Protein AF-A0A3S0XE64-F1 (afdb_monomer)

Foldseek 3Di:
DDPPPDQPDLLSVLVVQVVCVVVVHWDADPVDRLCGPVDPNSVVVSVVSNVVRVVVVVVVVVVVVVVVVVCVVVVNDDDDDQLDDPVLLVVLVVCVVVVHDLVVSCVVSVHDSVSSVVSVVVVPDDDD

Nearest PDB structures (foldseek):
  2r0q-assembly1_E  TM=3.810E-01  e=1.256E-04  Staphylococcus aureus
  2r0q-assembly1_F  TM=3.444E-01  e=4.991E-04  Staphylococcus aureus
  1trr-assembly1_A  TM=3.795E-01  e=1.962E+00  Escherichia coli
  2oz9-assembly1_R  TM=4.155E-01  e=4.279E+00  Escherichia coli

Mean predicted aligned error: 9.33 Å

Secondary structure (DSSP, 8-state):
-------SSHHHHHHHHHHHHHTT---B-SS-TTSBSSSHHHHHHHHHHHHHHHHHHHHHHHHHHHHHHHHHHTTPPPSSPPSS-HHHHHHHHHHHHTT--HHHHHHHTT--HHHHHHHHHGGGS---

Radius of gyration: 26.69 Å; Cα contacts (8 Å, |Δi|>4): 72; chains: 1; bounding box: 55×28×64 Å

pLDDT: mean 86.63, std 15.39, range [31.52, 97.38]

Solvent-accessible surface area (backbone atoms only — not comparable to full-atom values): 7725 Å² total; per-residue (Å²): 134,83,80,81,75,71,66,90,40,72,54,50,42,51,54,50,48,50,52,38,47,74,68,77,44,78,51,68,42,92,88,42,74,62,51,19,57,84,43,75,67,16,40,52,51,50,52,52,51,48,55,49,40,52,50,54,52,50,53,52,51,50,54,52,48,54,53,48,52,55,37,48,76,72,65,55,81,79,77,81,80,76,90,60,58,73,69,58,48,54,52,52,49,52,43,48,76,70,69,49,55,61,69,56,56,17,57,77,67,74,46,58,51,69,63,57,52,53,62,61,65,61,73,79,73,81,83,132

Structure (mmCIF, N/CA/C/O backbone):
data_AF-A0A3S0XE64-F1
#
_entry.id   AF-A0A3S0XE64-F1
#
loop_
_atom_site.group_PDB
_atom_site.id
_atom_site.type_symbol
_atom_site.label_atom_id
_atom_site.label_alt_id
_atom_site.label_comp_id
_atom_site.label_asym_id
_atom_site.label_entity_id
_atom_site.label_seq_id
_atom_site.pdbx_PDB_ins_code
_atom_site.Cartn_x
_atom_site.Cartn_y
_atom_site.Cartn_z
_atom_site.occupancy
_atom_site.B_iso_or_equiv
_atom_site.auth_seq_id
_atom_site.auth_comp_id
_atom_site.auth_asym_id
_atom_site.auth_atom_id
_atom_site.pdbx_PDB_model_num
ATOM 1 N N . MET A 1 1 ? 26.985 3.571 3.842 1.00 33.31 1 MET A N 1
ATOM 2 C CA . MET A 1 1 ? 26.334 2.259 3.632 1.00 33.31 1 MET A CA 1
ATOM 3 C C . MET A 1 1 ? 25.057 2.526 2.859 1.00 33.31 1 MET A C 1
ATOM 5 O O . MET A 1 1 ? 24.120 3.051 3.440 1.00 33.31 1 MET A O 1
ATOM 9 N N . SER A 1 2 ? 25.080 2.32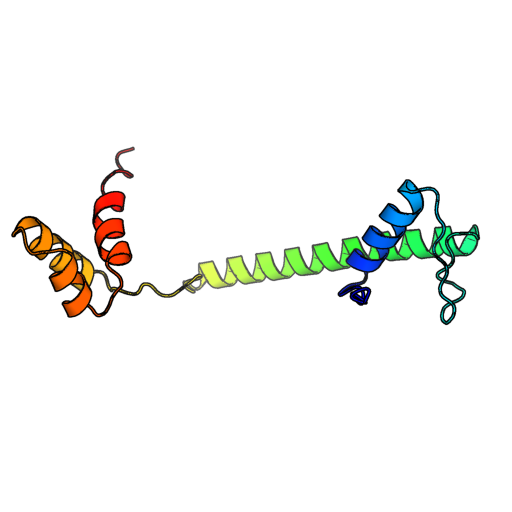5 1.539 1.00 35.34 2 SER A N 1
ATOM 10 C CA . SER A 1 2 ? 23.913 2.572 0.686 1.00 35.34 2 SER A CA 1
ATOM 11 C C . SER A 1 2 ? 22.935 1.416 0.866 1.00 35.34 2 SER A C 1
ATOM 13 O O . SER A 1 2 ? 23.298 0.266 0.616 1.00 35.34 2 SER A O 1
ATOM 15 N N . SER A 1 3 ? 21.740 1.713 1.370 1.00 40.69 3 SER A N 1
ATOM 16 C CA . SER A 1 3 ? 20.642 0.759 1.492 1.00 40.69 3 SER A CA 1
ATOM 17 C C . SER A 1 3 ? 20.325 0.201 0.107 1.00 40.69 3 SER A C 1
ATOM 19 O O . SER A 1 3 ? 19.807 0.906 -0.753 1.00 40.69 3 SER A O 1
ATOM 21 N N . HIS A 1 4 ? 20.685 -1.059 -0.127 1.00 50.56 4 HIS A N 1
ATOM 22 C CA . HIS A 1 4 ? 20.352 -1.774 -1.352 1.00 50.56 4 HIS A CA 1
ATOM 23 C C . HIS A 1 4 ? 18.857 -2.129 -1.294 1.00 50.56 4 HIS A C 1
ATOM 25 O O . HIS A 1 4 ? 18.474 -3.212 -0.852 1.00 50.56 4 HIS A O 1
ATOM 31 N N . GLU A 1 5 ? 17.990 -1.183 -1.656 1.00 54.00 5 GLU A N 1
ATOM 32 C CA . GLU A 1 5 ? 16.574 -1.468 -1.877 1.00 54.00 5 GLU A CA 1
ATOM 33 C C . GLU A 1 5 ? 16.453 -2.312 -3.143 1.00 54.00 5 GLU A C 1
ATOM 35 O O . GLU A 1 5 ? 16.524 -1.826 -4.270 1.00 54.00 5 GLU A O 1
ATOM 40 N N . LYS A 1 6 ? 16.297 -3.621 -2.950 1.00 54.28 6 LYS A N 1
ATOM 41 C CA . LYS A 1 6 ? 15.901 -4.529 -4.022 1.00 54.28 6 LYS A CA 1
ATOM 42 C C . LYS A 1 6 ? 14.531 -4.054 -4.532 1.00 54.28 6 LYS A C 1
ATOM 44 O O . LYS A 1 6 ? 13.638 -3.883 -3.699 1.00 54.28 6 LYS A O 1
ATOM 49 N N . PRO A 1 7 ? 14.321 -3.834 -5.842 1.00 53.62 7 PRO A N 1
ATOM 50 C CA . PRO A 1 7 ? 13.017 -3.417 -6.340 1.00 53.62 7 PRO A CA 1
ATOM 51 C C . PRO A 1 7 ? 11.968 -4.465 -5.945 1.00 53.62 7 PRO A C 1
ATOM 53 O O . PRO A 1 7 ? 12.048 -5.625 -6.343 1.00 53.62 7 PRO A O 1
ATOM 56 N N . LEU A 1 8 ? 11.010 -4.062 -5.102 1.0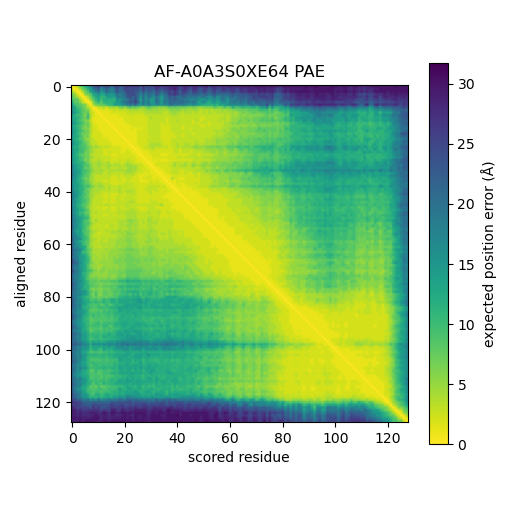0 67.81 8 LEU A N 1
ATOM 57 C CA . LEU A 1 8 ? 9.984 -4.947 -4.536 1.00 67.81 8 LEU A CA 1
ATOM 58 C C . LEU A 1 8 ? 8.969 -5.471 -5.581 1.00 67.81 8 LEU A C 1
ATOM 60 O O . LEU A 1 8 ? 8.183 -6.358 -5.256 1.00 67.81 8 LEU A O 1
ATOM 64 N N . SER A 1 9 ? 8.954 -4.938 -6.811 1.00 82.31 9 SER A N 1
ATOM 65 C CA . SER A 1 9 ? 8.072 -5.378 -7.907 1.00 82.31 9 SER A CA 1
ATOM 66 C C . SER A 1 9 ? 8.594 -4.958 -9.291 1.00 82.31 9 SER A C 1
ATOM 68 O O . SER A 1 9 ? 9.406 -4.036 -9.394 1.00 82.31 9 SER A O 1
ATOM 70 N N . THR A 1 10 ? 8.085 -5.581 -10.363 1.00 83.56 10 THR A N 1
ATOM 71 C CA . THR A 1 10 ? 8.406 -5.232 -11.765 1.00 83.56 10 THR A CA 1
ATOM 72 C C . THR A 1 10 ? 8.088 -3.770 -12.070 1.00 83.56 10 THR A C 1
ATOM 74 O O . THR A 1 10 ? 8.911 -3.066 -12.644 1.00 83.56 10 THR A O 1
ATOM 77 N N . HIS A 1 11 ? 6.940 -3.273 -11.599 1.00 83.94 11 HIS A N 1
ATOM 78 C CA . HIS A 1 11 ? 6.582 -1.857 -11.704 1.00 83.94 11 HIS A CA 1
ATOM 79 C C . HIS A 1 11 ? 7.629 -0.954 -11.043 1.00 83.94 11 HIS A C 1
ATOM 81 O O . HIS A 1 11 ? 7.999 0.070 -11.605 1.00 83.94 11 HIS A O 1
ATOM 87 N N . HIS A 1 12 ? 8.117 -1.320 -9.853 1.00 86.56 12 HIS A N 1
ATOM 88 C CA . HIS A 1 12 ? 9.119 -0.515 -9.157 1.00 86.56 12 HIS A CA 1
ATOM 89 C C . HIS A 1 12 ? 10.458 -0.504 -9.908 1.00 86.56 12 HIS A C 1
ATOM 91 O O . HIS A 1 12 ? 11.085 0.546 -10.011 1.00 86.56 12 HIS A O 1
ATOM 97 N N . LEU A 1 13 ? 10.875 -1.636 -10.487 1.00 87.56 13 LEU A N 1
ATOM 98 C CA . LEU A 1 13 ? 12.054 -1.679 -11.358 1.00 87.56 13 LEU A CA 1
ATOM 99 C C . LEU A 1 13 ? 11.906 -0.711 -12.539 1.00 87.56 13 LEU A C 1
ATOM 101 O O . LEU A 1 13 ? 12.814 0.065 -12.807 1.00 87.56 13 LEU A O 1
ATOM 105 N N . LEU A 1 14 ? 10.767 -0.735 -13.227 1.00 88.19 14 LEU A N 1
ATOM 106 C CA . LEU A 1 14 ? 10.532 0.102 -14.404 1.00 88.19 14 LEU A CA 1
ATOM 107 C C . LEU A 1 14 ? 10.461 1.592 -14.056 1.00 88.19 14 LEU A C 1
ATOM 109 O O . LEU A 1 14 ? 11.053 2.410 -14.751 1.00 88.19 14 LEU A O 1
ATOM 113 N N . GLU A 1 15 ? 9.817 1.939 -12.942 1.00 88.44 15 GLU A N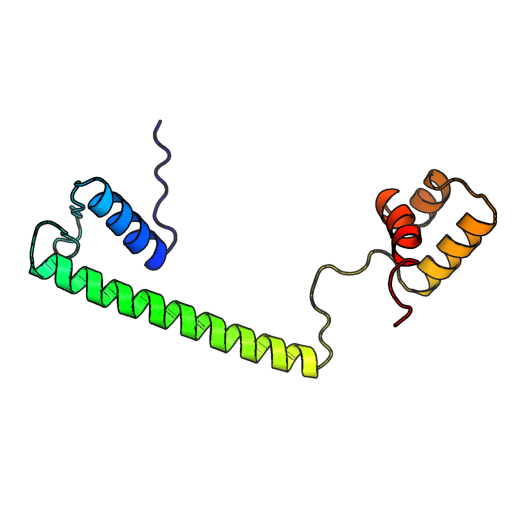 1
ATOM 114 C CA . GLU A 1 15 ? 9.799 3.304 -12.408 1.00 88.44 15 GLU A CA 1
ATOM 115 C C . GLU A 1 15 ? 11.214 3.784 -12.052 1.00 88.44 15 GLU A C 1
ATOM 117 O O . GLU A 1 15 ? 11.600 4.912 -12.356 1.00 88.44 15 GLU A O 1
ATOM 122 N N . PHE A 1 16 ? 12.023 2.916 -11.445 1.00 91.19 16 PHE A N 1
ATOM 123 C CA . PHE A 1 16 ? 13.415 3.219 -11.133 1.00 91.19 16 PHE A CA 1
ATOM 124 C C . PHE A 1 16 ? 14.261 3.418 -12.396 1.00 91.19 16 PHE A C 1
ATOM 126 O O . PHE A 1 16 ? 15.036 4.372 -12.480 1.00 91.19 16 PHE A O 1
ATOM 133 N N . VAL A 1 17 ? 14.081 2.562 -13.400 1.00 90.31 17 VAL A N 1
ATOM 134 C CA . VAL A 1 17 ? 14.752 2.679 -14.700 1.00 90.31 17 VAL A CA 1
ATOM 135 C C . VAL A 1 17 ? 14.360 3.979 -15.406 1.00 90.31 17 VAL A C 1
ATOM 137 O O . VAL A 1 17 ? 15.226 4.657 -15.958 1.00 90.31 17 VAL A O 1
ATOM 140 N N . GLU A 1 18 ? 13.095 4.385 -15.330 1.00 89.00 18 GLU A N 1
ATOM 141 C CA . GLU A 1 18 ? 12.640 5.656 -15.895 1.00 89.00 18 GLU A CA 1
ATOM 142 C C . GLU A 1 18 ? 13.266 6.860 -15.178 1.00 89.00 18 GLU A C 1
ATOM 144 O O . GLU A 1 18 ? 13.704 7.816 -15.818 1.00 89.00 18 GLU A O 1
ATOM 149 N N . ARG A 1 19 ? 13.414 6.796 -13.850 1.00 93.44 19 ARG A N 1
ATOM 150 C CA . ARG A 1 19 ? 14.132 7.828 -13.084 1.00 93.44 19 ARG A CA 1
ATOM 151 C C . ARG A 1 19 ? 15.603 7.935 -13.488 1.00 93.44 19 ARG A C 1
ATOM 153 O O . ARG A 1 19 ? 16.111 9.048 -13.598 1.00 93.44 19 ARG A O 1
ATOM 160 N N . ILE A 1 20 ? 16.276 6.806 -13.729 1.00 93.56 20 ILE A N 1
ATOM 161 C CA . ILE A 1 20 ? 17.652 6.774 -14.255 1.00 93.56 20 ILE A CA 1
ATOM 162 C C . ILE A 1 20 ? 17.711 7.456 -15.626 1.00 93.56 20 ILE A C 1
ATOM 164 O O . ILE A 1 20 ? 18.583 8.294 -15.852 1.00 93.56 20 ILE A O 1
ATOM 168 N N . ARG A 1 21 ? 16.755 7.150 -16.511 1.00 89.06 21 ARG A N 1
ATOM 169 C CA . ARG A 1 21 ? 16.666 7.745 -17.850 1.00 89.06 21 ARG A CA 1
ATOM 170 C C . ARG A 1 21 ? 16.488 9.265 -17.800 1.00 89.06 21 ARG A C 1
ATOM 172 O O . ARG A 1 21 ? 17.144 9.971 -18.559 1.00 89.06 21 ARG A O 1
ATOM 179 N N . ILE A 1 22 ? 15.619 9.770 -16.920 1.00 93.38 22 ILE A N 1
ATOM 180 C CA . ILE A 1 22 ? 15.390 11.216 -16.722 1.00 93.38 22 ILE A CA 1
ATOM 181 C C . ILE A 1 22 ? 16.650 11.913 -16.196 1.00 93.38 22 ILE A C 1
ATOM 183 O O . ILE A 1 22 ? 16.911 13.055 -16.558 1.00 93.38 22 ILE A O 1
ATOM 187 N N . ALA A 1 23 ? 17.450 11.224 -15.383 1.00 96.44 23 ALA A N 1
ATOM 188 C CA . ALA A 1 23 ? 18.741 11.715 -14.907 1.00 96.44 23 ALA A CA 1
ATOM 189 C C . ALA A 1 23 ? 19.869 11.603 -15.956 1.00 96.44 23 ALA A C 1
ATOM 191 O O . ALA A 1 23 ? 21.039 11.707 -15.593 1.00 96.44 23 ALA A O 1
ATOM 192 N N . GLU A 1 24 ? 19.531 11.350 -17.226 1.00 94.31 24 GLU A N 1
ATOM 193 C CA . GLU A 1 24 ? 20.466 11.167 -18.347 1.00 94.31 24 GLU A CA 1
ATOM 194 C C . GLU A 1 24 ? 21.487 10.035 -18.133 1.00 94.31 24 GLU A C 1
ATOM 196 O O . GLU A 1 24 ? 22.533 9.973 -18.779 1.00 94.31 24 GLU A O 1
ATOM 201 N N . ALA A 1 25 ? 21.167 9.095 -17.244 1.00 95.44 25 ALA A N 1
ATOM 202 C CA . ALA A 1 25 ? 21.957 7.906 -16.981 1.00 95.44 25 ALA A CA 1
ATOM 203 C C . ALA A 1 25 ? 21.355 6.680 -17.686 1.00 95.44 25 ALA A C 1
ATOM 205 O O . ALA A 1 25 ? 20.231 6.695 -18.193 1.00 95.44 25 ALA A O 1
ATOM 206 N N . SER A 1 26 ? 22.129 5.595 -17.732 1.00 93.19 26 SER A N 1
ATOM 207 C CA . SER A 1 26 ? 21.709 4.324 -18.326 1.00 93.19 26 SER A CA 1
ATOM 208 C C . SER A 1 26 ? 21.693 3.209 -17.287 1.00 93.19 26 SER A C 1
ATOM 210 O O . SER A 1 26 ? 22.548 3.139 -16.406 1.00 93.19 26 SER A O 1
ATOM 212 N N . PHE A 1 27 ? 20.713 2.324 -17.415 1.00 92.75 27 PHE A N 1
ATOM 213 C CA . PHE A 1 27 ? 20.581 1.085 -16.663 1.00 92.75 27 PHE A CA 1
ATOM 214 C C . PHE A 1 27 ? 21.011 -0.111 -17.521 1.00 92.75 27 PHE A C 1
ATOM 216 O O . PHE A 1 27 ? 20.578 -0.236 -18.669 1.00 92.75 27 PHE A O 1
ATOM 223 N N . PHE A 1 28 ? 21.818 -0.996 -16.941 1.00 92.81 28 PHE A N 1
ATOM 224 C CA . PHE A 1 28 ? 22.241 -2.263 -17.528 1.00 92.81 28 PHE A CA 1
ATOM 225 C C . PHE A 1 28 ? 22.326 -3.317 -16.423 1.00 92.81 28 PHE A C 1
ATOM 227 O O . PHE A 1 28 ? 22.974 -3.078 -15.398 1.00 92.81 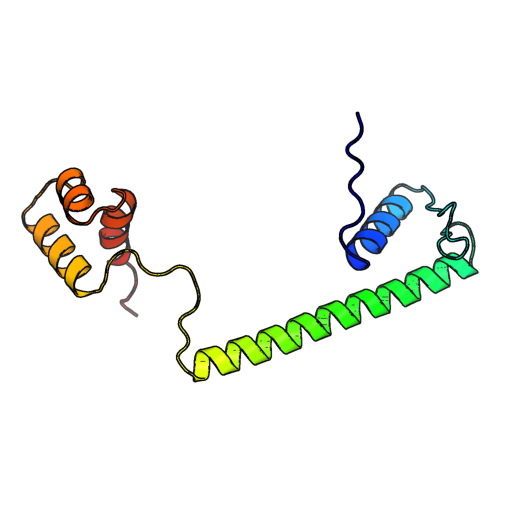28 PHE A O 1
ATOM 234 N N . SER A 1 29 ? 21.703 -4.479 -16.628 1.00 91.38 29 SER A N 1
ATOM 235 C CA . SER A 1 29 ? 21.937 -5.629 -15.756 1.00 91.38 29 SER A CA 1
ATOM 236 C C . SER A 1 29 ? 23.144 -6.446 -16.211 1.00 91.38 29 SER A C 1
ATOM 238 O O . SER A 1 29 ? 23.245 -6.847 -17.366 1.00 91.38 29 SER A O 1
ATOM 240 N N . ILE A 1 30 ? 24.016 -6.773 -15.254 1.00 93.44 30 ILE A N 1
ATOM 241 C CA . ILE A 1 30 ? 25.170 -7.658 -15.458 1.00 93.44 30 ILE A CA 1
ATOM 242 C C . ILE A 1 30 ? 24.719 -9.100 -15.734 1.00 93.44 30 ILE A C 1
ATOM 244 O O . ILE A 1 30 ? 25.344 -9.803 -16.525 1.00 93.44 30 ILE A O 1
ATOM 248 N N . SER A 1 31 ? 23.642 -9.540 -15.081 1.00 93.19 31 SER A N 1
ATOM 249 C CA . SER A 1 31 ? 23.149 -10.920 -15.164 1.00 93.19 31 SER A CA 1
ATOM 250 C C . SER A 1 31 ? 22.126 -11.113 -16.279 1.00 93.19 31 SER A C 1
ATOM 252 O O . SER A 1 31 ? 21.997 -12.212 -16.816 1.00 93.19 31 SER A O 1
ATOM 254 N N . GLU A 1 32 ? 21.399 -10.054 -16.641 1.00 89.38 32 GLU A N 1
ATOM 255 C CA . GLU A 1 32 ? 20.327 -10.092 -17.630 1.00 89.38 32 GLU A CA 1
ATOM 256 C C . GLU A 1 32 ? 20.630 -9.141 -18.800 1.00 89.38 32 GLU A C 1
ATOM 258 O O . GLU A 1 32 ? 20.184 -7.994 -18.789 1.00 89.38 32 GLU A O 1
ATOM 263 N N . PRO A 1 33 ? 21.322 -9.605 -19.860 1.00 87.44 33 PRO A N 1
ATOM 264 C CA . PRO A 1 33 ? 21.700 -8.753 -20.993 1.00 87.44 33 PRO A CA 1
ATOM 265 C C . PRO A 1 33 ? 20.520 -8.103 -21.727 1.00 87.44 33 PRO A C 1
ATOM 267 O O . PRO A 1 33 ? 20.686 -7.095 -22.406 1.00 87.44 33 PRO A O 1
ATOM 270 N N . TRP A 1 34 ? 19.319 -8.677 -21.610 1.00 86.44 34 TRP A N 1
ATOM 271 C CA . TRP A 1 34 ? 18.098 -8.106 -22.178 1.00 86.44 34 TRP A CA 1
ATOM 272 C C . TRP A 1 34 ? 17.621 -6.849 -21.429 1.00 86.44 34 TRP A C 1
ATOM 274 O O . TRP A 1 34 ? 16.871 -6.055 -21.994 1.00 86.44 34 TRP A O 1
ATOM 284 N N . ALA A 1 35 ? 18.057 -6.644 -20.183 1.00 89.81 35 ALA A N 1
ATOM 285 C CA . ALA A 1 35 ? 17.714 -5.502 -19.341 1.00 89.81 35 ALA A CA 1
ATOM 286 C C . ALA A 1 35 ? 18.760 -4.382 -19.497 1.00 89.81 35 ALA A C 1
ATOM 288 O O . ALA A 1 35 ? 19.384 -3.931 -18.535 1.00 89.81 35 ALA A O 1
ATOM 289 N N . ASP A 1 36 ? 18.969 -3.966 -20.744 1.00 92.56 36 ASP A N 1
ATOM 290 C CA . ASP A 1 36 ? 19.955 -2.969 -21.149 1.00 92.56 36 ASP A CA 1
ATOM 291 C C . ASP A 1 36 ? 19.274 -1.778 -21.831 1.00 92.56 36 ASP A C 1
ATOM 293 O O . ASP A 1 36 ? 18.773 -1.866 -22.950 1.00 92.56 36 ASP A O 1
ATOM 297 N N . THR A 1 37 ? 19.286 -0.627 -21.170 1.00 93.06 37 THR A N 1
ATOM 298 C CA . THR A 1 37 ? 18.702 0.608 -21.714 1.00 93.06 37 THR A CA 1
ATOM 299 C C . THR A 1 37 ? 19.630 1.359 -22.664 1.00 93.06 37 THR A C 1
ATOM 301 O O . THR A 1 37 ? 19.221 2.379 -23.215 1.00 93.06 37 THR A O 1
ATOM 304 N N . THR A 1 38 ? 20.853 0.882 -22.903 1.00 93.19 38 THR A N 1
ATOM 305 C CA . THR A 1 38 ? 21.761 1.470 -23.900 1.00 93.19 38 THR A CA 1
ATOM 306 C C . THR A 1 38 ? 21.503 0.924 -25.306 1.00 93.19 38 THR A C 1
ATOM 308 O O . THR A 1 38 ? 21.718 1.635 -26.290 1.00 93.19 38 THR A O 1
ATOM 311 N N . SER A 1 39 ? 20.945 -0.286 -25.424 1.00 92.62 39 SER A N 1
ATOM 312 C CA . SER A 1 39 ? 20.600 -0.911 -26.703 1.00 92.62 39 SER A CA 1
ATOM 313 C C . SER A 1 39 ? 19.147 -0.656 -27.132 1.00 92.62 39 SER A C 1
ATOM 315 O O . SER A 1 39 ? 18.228 -0.557 -26.320 1.00 92.62 39 SER A O 1
ATOM 317 N N . HIS A 1 40 ? 18.904 -0.582 -28.446 1.00 92.56 40 HIS A N 1
ATOM 318 C CA . HIS A 1 40 ? 17.548 -0.433 -28.998 1.00 92.56 40 HIS A CA 1
ATOM 319 C C . HIS A 1 40 ? 16.646 -1.627 -28.643 1.00 92.56 40 HIS A C 1
ATOM 321 O O . HIS A 1 40 ? 15.475 -1.445 -28.313 1.00 92.56 40 HIS A O 1
ATOM 327 N N . ALA A 1 41 ? 17.206 -2.841 -28.677 1.00 92.00 41 ALA A N 1
ATOM 328 C CA . ALA A 1 41 ? 16.489 -4.064 -28.334 1.00 92.00 41 ALA A CA 1
ATOM 329 C C . ALA A 1 41 ? 16.107 -4.104 -26.847 1.00 92.00 41 ALA A C 1
ATOM 331 O O . ALA A 1 41 ? 14.954 -4.387 -26.529 1.00 92.00 41 ALA A O 1
ATOM 332 N N . GLY A 1 42 ? 17.032 -3.768 -25.942 1.00 91.31 42 GLY A N 1
ATOM 333 C CA . GLY A 1 42 ? 16.737 -3.749 -24.512 1.00 91.31 42 GLY A CA 1
ATOM 334 C C . GLY A 1 42 ? 15.732 -2.657 -24.136 1.00 91.31 42 GLY A C 1
ATOM 335 O O . GLY A 1 42 ? 14.798 -2.936 -23.387 1.00 91.31 42 GLY A O 1
ATOM 336 N N . LYS A 1 43 ? 15.795 -1.464 -24.752 1.00 90.62 43 LYS A N 1
ATOM 337 C CA . LYS A 1 43 ? 14.736 -0.439 -24.616 1.00 90.62 43 LYS A CA 1
ATOM 338 C C . LYS A 1 43 ? 13.358 -0.977 -25.009 1.00 90.62 43 LYS A C 1
ATOM 340 O O . LYS A 1 43 ? 12.414 -0.829 -24.239 1.00 90.62 43 LYS A O 1
ATOM 345 N N . MET A 1 44 ? 13.248 -1.630 -26.169 1.00 93.50 44 MET A N 1
ATOM 346 C CA . MET A 1 44 ? 11.987 -2.220 -26.635 1.00 93.50 44 MET A CA 1
ATOM 347 C C . MET A 1 44 ? 11.452 -3.266 -25.648 1.00 93.50 44 MET A C 1
ATOM 349 O O . MET A 1 44 ? 10.276 -3.229 -25.288 1.00 93.50 44 MET A O 1
ATOM 353 N N . ILE A 1 45 ? 12.310 -4.179 -25.189 1.00 91.56 45 ILE A N 1
ATOM 354 C CA . ILE A 1 45 ? 11.941 -5.228 -24.230 1.00 91.56 45 ILE A CA 1
ATOM 355 C C . ILE A 1 45 ? 11.444 -4.604 -22.921 1.00 91.56 45 ILE A C 1
ATOM 357 O O . ILE A 1 45 ? 10.387 -4.986 -22.421 1.00 91.56 45 ILE A O 1
ATOM 361 N N . MET A 1 46 ? 12.148 -3.599 -22.400 1.00 87.56 46 MET A N 1
ATOM 362 C CA . MET A 1 46 ? 11.751 -2.885 -21.185 1.00 87.56 46 MET A CA 1
ATOM 363 C C . MET A 1 46 ? 10.394 -2.184 -21.337 1.00 87.56 46 MET A C 1
ATOM 365 O O . MET A 1 46 ? 9.585 -2.233 -20.414 1.00 87.56 46 MET A O 1
ATOM 369 N N . THR A 1 47 ? 10.090 -1.603 -22.503 1.00 90.31 47 THR A N 1
ATOM 370 C CA . THR A 1 47 ? 8.761 -1.031 -22.790 1.00 90.31 47 THR A CA 1
ATOM 371 C C . THR A 1 47 ? 7.660 -2.093 -22.783 1.00 90.31 47 THR A C 1
ATOM 373 O O . THR A 1 47 ? 6.587 -1.858 -22.232 1.00 90.31 47 THR A O 1
ATOM 376 N N . VAL A 1 48 ? 7.910 -3.278 -23.346 1.00 92.31 48 VAL A N 1
ATOM 377 C CA . VAL A 1 48 ? 6.941 -4.387 -23.300 1.00 92.31 48 VAL A CA 1
ATOM 378 C C . VAL A 1 48 ? 6.693 -4.829 -21.857 1.00 92.31 48 VAL A C 1
ATOM 380 O O . VAL A 1 48 ? 5.541 -4.966 -21.449 1.00 92.31 48 VAL A O 1
ATOM 383 N N . PHE A 1 49 ? 7.752 -4.989 -21.058 1.00 88.88 49 PHE A N 1
ATOM 384 C CA . PHE A 1 49 ? 7.612 -5.303 -19.634 1.00 88.88 49 PHE A CA 1
ATOM 385 C C . PHE A 1 49 ? 6.874 -4.209 -18.860 1.00 88.88 49 PHE A C 1
ATOM 387 O O . PHE A 1 49 ? 6.133 -4.541 -17.937 1.00 88.88 49 PHE A O 1
ATOM 394 N N . ALA A 1 50 ? 7.015 -2.938 -19.252 1.00 88.19 50 ALA A N 1
ATOM 395 C CA . ALA A 1 50 ? 6.220 -1.850 -18.692 1.00 88.19 50 ALA A CA 1
ATOM 396 C C . ALA A 1 50 ? 4.726 -2.045 -18.927 1.00 88.19 50 ALA A C 1
ATOM 398 O O . ALA A 1 50 ? 3.963 -2.066 -17.961 1.00 88.19 50 ALA A O 1
ATOM 399 N N . GLY A 1 51 ? 4.328 -2.311 -20.172 1.00 91.56 51 GLY A N 1
ATOM 400 C CA . GLY A 1 51 ? 2.931 -2.603 -20.494 1.00 91.56 51 GLY A CA 1
ATOM 401 C C . GLY A 1 51 ? 2.389 -3.826 -19.745 1.00 91.56 51 GLY A C 1
ATOM 402 O O . GLY A 1 51 ? 1.270 -3.794 -19.237 1.00 91.56 51 GLY A O 1
ATOM 403 N N . ILE A 1 52 ? 3.188 -4.891 -19.610 1.00 91.69 52 ILE A N 1
ATOM 404 C CA . ILE A 1 52 ? 2.789 -6.091 -18.854 1.00 91.69 52 ILE A CA 1
ATOM 405 C C . ILE A 1 52 ? 2.611 -5.768 -17.366 1.00 91.69 52 ILE A C 1
ATOM 407 O O . ILE A 1 52 ? 1.611 -6.165 -16.771 1.00 91.69 52 ILE A O 1
ATOM 411 N N . ALA A 1 53 ? 3.545 -5.033 -16.761 1.00 88.62 53 ALA A N 1
ATOM 412 C CA . ALA A 1 53 ? 3.477 -4.680 -15.346 1.00 88.62 53 ALA A CA 1
ATOM 413 C C . ALA A 1 53 ? 2.262 -3.790 -15.024 1.00 88.62 53 ALA A C 1
ATOM 415 O O . ALA A 1 53 ? 1.643 -3.952 -13.969 1.00 88.62 53 ALA A O 1
ATOM 416 N N . GLU A 1 54 ? 1.906 -2.866 -15.920 1.00 88.69 54 GLU A N 1
ATOM 417 C CA . GLU A 1 54 ? 0.685 -2.059 -15.812 1.00 88.69 54 GLU A CA 1
ATOM 418 C C . GLU A 1 54 ? -0.569 -2.932 -15.915 1.00 88.69 54 GLU A C 1
ATOM 420 O O . GLU A 1 54 ? -1.432 -2.884 -15.035 1.00 88.69 54 GLU A O 1
ATOM 425 N N . PHE A 1 55 ? -0.625 -3.804 -16.922 1.00 92.75 55 PHE A N 1
ATOM 426 C CA . PHE A 1 55 ? -1.741 -4.723 -17.132 1.00 92.75 55 PHE A CA 1
ATOM 427 C C . PHE A 1 55 ? -1.978 -5.655 -15.933 1.00 92.75 55 PHE A C 1
ATOM 429 O O . PHE A 1 55 ? -3.106 -5.786 -15.452 1.00 92.75 55 PHE A O 1
ATOM 436 N N . GLU A 1 56 ? -0.925 -6.277 -15.398 1.00 91.25 56 GLU A N 1
ATOM 437 C CA . GLU A 1 56 ? -1.027 -7.139 -14.216 1.00 91.25 56 GLU A CA 1
ATOM 438 C C . GLU A 1 56 ? -1.544 -6.371 -12.995 1.00 91.25 56 GLU A C 1
ATOM 440 O O . GLU A 1 56 ? -2.386 -6.874 -12.240 1.00 91.25 56 GLU A O 1
ATOM 445 N N . ARG A 1 57 ? -1.076 -5.131 -12.801 1.00 88.94 57 ARG A N 1
ATOM 446 C CA . ARG A 1 57 ? -1.512 -4.274 -11.695 1.00 88.94 57 ARG A CA 1
ATOM 447 C C . ARG A 1 57 ? -2.998 -3.950 -11.791 1.00 88.94 57 ARG A C 1
ATOM 449 O O . ARG A 1 57 ? -3.690 -3.983 -10.768 1.00 88.94 57 ARG A O 1
ATOM 456 N N . ASP A 1 58 ? -3.486 -3.658 -12.987 1.00 93.50 58 ASP A N 1
ATOM 457 C CA . ASP A 1 58 ? -4.891 -3.336 -13.206 1.00 93.50 58 ASP A CA 1
ATOM 458 C C . ASP A 1 58 ? -5.790 -4.564 -13.054 1.00 93.50 58 ASP A C 1
ATOM 460 O O . ASP A 1 58 ? -6.802 -4.480 -12.355 1.00 93.50 58 ASP A O 1
ATOM 464 N N . LEU A 1 59 ? -5.365 -5.738 -13.530 1.00 95.56 59 LEU A N 1
ATOM 465 C CA . LEU A 1 59 ? -6.069 -6.997 -13.264 1.00 95.56 59 LEU A CA 1
ATOM 466 C C . LEU A 1 59 ? -6.183 -7.309 -11.764 1.00 95.56 59 LEU A C 1
ATOM 468 O O . LEU A 1 59 ? -7.237 -7.742 -11.286 1.00 95.56 59 LEU A O 1
ATOM 472 N N . ILE A 1 60 ? -5.115 -7.100 -10.987 1.00 93.06 60 ILE A N 1
ATOM 473 C CA . ILE A 1 60 ? -5.144 -7.300 -9.529 1.00 93.06 60 ILE A CA 1
ATOM 474 C C . ILE A 1 60 ? -6.129 -6.326 -8.875 1.00 93.06 60 ILE A C 1
ATOM 476 O O . ILE A 1 60 ? -6.901 -6.726 -7.993 1.00 93.06 60 ILE A O 1
ATOM 480 N N . ARG A 1 61 ? -6.127 -5.054 -9.295 1.00 95.44 61 ARG A N 1
ATOM 481 C CA . ARG A 1 61 ? -7.057 -4.032 -8.793 1.00 95.44 61 ARG A CA 1
ATOM 482 C C . ARG A 1 61 ? -8.502 -4.393 -9.099 1.00 95.44 61 ARG A C 1
ATOM 484 O O . ARG A 1 61 ? -9.328 -4.340 -8.188 1.00 95.44 61 ARG A O 1
ATOM 491 N N . GLU A 1 62 ? -8.791 -4.790 -10.333 1.00 97.12 62 GLU A N 1
ATOM 492 C CA . GLU A 1 62 ? -10.124 -5.186 -10.779 1.00 97.12 62 GLU A CA 1
ATOM 493 C C . GLU A 1 62 ? -10.652 -6.353 -9.939 1.00 97.12 62 GLU A C 1
ATOM 495 O O . GLU A 1 62 ? -11.697 -6.237 -9.294 1.00 97.12 62 GLU A O 1
ATOM 500 N N . ARG A 1 63 ? -9.877 -7.439 -9.834 1.00 96.50 63 ARG A N 1
ATOM 501 C CA . ARG A 1 63 ? -10.252 -8.626 -9.047 1.00 96.50 63 ARG A CA 1
ATOM 502 C C . ARG A 1 63 ? -10.455 -8.302 -7.572 1.00 96.50 63 ARG A C 1
ATOM 504 O O . ARG A 1 63 ? -11.425 -8.751 -6.962 1.00 96.50 63 ARG A O 1
ATOM 511 N N . THR A 1 64 ? -9.566 -7.497 -6.992 1.00 97.06 64 THR A N 1
ATOM 512 C CA . THR A 1 64 ? -9.675 -7.081 -5.587 1.00 97.06 64 THR A CA 1
ATOM 513 C C . THR A 1 64 ? -10.909 -6.209 -5.363 1.00 97.06 64 THR A C 1
ATOM 515 O O . THR A 1 64 ? -11.585 -6.353 -4.344 1.00 97.06 64 THR A O 1
ATOM 518 N N . SER A 1 65 ? -11.227 -5.318 -6.305 1.00 96.81 65 SER A N 1
ATOM 519 C CA . SER A 1 65 ? -12.421 -4.473 -6.254 1.00 96.81 65 SER A CA 1
ATOM 520 C C . SER A 1 65 ? -13.694 -5.314 -6.328 1.00 96.81 65 SER A C 1
ATOM 522 O O . SER A 1 65 ? -14.542 -5.212 -5.442 1.00 96.81 65 SER A O 1
ATOM 524 N N . ALA A 1 66 ? -13.785 -6.221 -7.304 1.00 97.31 66 ALA A N 1
ATOM 525 C CA . ALA A 1 66 ? -14.913 -7.135 -7.451 1.00 97.31 66 ALA A CA 1
ATOM 526 C C . ALA A 1 66 ? -15.118 -7.993 -6.191 1.00 97.31 66 ALA A C 1
ATOM 528 O O . ALA A 1 66 ? -16.226 -8.080 -5.659 1.00 97.31 66 ALA A O 1
ATOM 529 N N . GLY A 1 67 ? -14.035 -8.554 -5.642 1.00 97.19 67 GLY A N 1
ATOM 530 C CA . GLY A 1 67 ? -14.075 -9.313 -4.392 1.00 97.19 67 GLY A CA 1
ATOM 531 C C . GLY A 1 67 ? -14.528 -8.473 -3.193 1.00 97.19 67 GLY A C 1
ATOM 532 O O . GLY A 1 67 ? -15.318 -8.942 -2.371 1.00 97.19 67 GLY A O 1
ATOM 533 N N . ARG A 1 68 ? -14.080 -7.213 -3.107 1.00 97.06 68 ARG A N 1
ATOM 534 C CA . ARG A 1 68 ? -14.501 -6.265 -2.066 1.00 97.06 68 ARG A CA 1
ATOM 535 C C . ARG A 1 68 ? -15.994 -5.962 -2.161 1.00 97.06 68 ARG A C 1
ATOM 537 O O . ARG A 1 68 ? -16.669 -6.026 -1.138 1.00 97.06 68 ARG A O 1
ATOM 544 N N . VAL A 1 69 ? -16.508 -5.682 -3.358 1.00 97.06 69 VAL A N 1
ATOM 545 C CA . VAL A 1 69 ? -17.938 -5.421 -3.593 1.00 97.06 69 VAL A CA 1
ATOM 546 C C . VAL A 1 69 ? -18.777 -6.641 -3.210 1.00 97.06 69 VAL A C 1
ATOM 548 O O . VAL A 1 69 ? -19.719 -6.514 -2.430 1.00 97.06 69 VAL A O 1
ATOM 551 N N . ALA A 1 70 ? -18.394 -7.840 -3.653 1.00 97.38 70 ALA A N 1
ATOM 552 C CA . ALA A 1 70 ? -19.099 -9.073 -3.296 1.00 97.38 70 ALA A CA 1
ATOM 553 C C . ALA A 1 70 ? -19.090 -9.336 -1.777 1.00 97.38 70 ALA A C 1
ATOM 555 O O . ALA A 1 70 ? -20.073 -9.787 -1.191 1.00 97.38 70 ALA A O 1
ATOM 556 N N . ALA A 1 71 ? -17.982 -9.044 -1.097 1.00 96.62 71 ALA A N 1
ATOM 557 C CA . ALA A 1 71 ? -17.894 -9.132 0.356 1.00 96.62 71 ALA A CA 1
ATOM 558 C C . ALA A 1 71 ? -18.782 -8.096 1.070 1.00 96.62 71 ALA A C 1
ATOM 560 O O . ALA A 1 71 ? -19.438 -8.450 2.048 1.00 96.62 71 ALA A O 1
ATOM 561 N N . GLN A 1 72 ? -18.855 -6.858 0.572 1.00 95.19 72 GLN A N 1
ATOM 562 C CA . GLN A 1 72 ? -19.771 -5.837 1.095 1.00 95.19 72 GLN A CA 1
ATOM 563 C C . GLN A 1 72 ? -21.236 -6.260 0.941 1.00 95.19 72 GLN A C 1
ATOM 565 O O . GLN A 1 72 ? -21.995 -6.145 1.899 1.00 95.19 72 GLN A O 1
ATOM 570 N N . GLN A 1 73 ? -21.618 -6.821 -0.211 1.00 96.00 73 GLN A N 1
ATOM 571 C CA . GLN A 1 73 ? -22.969 -7.351 -0.450 1.00 96.00 73 GLN A CA 1
ATOM 572 C C . GLN A 1 73 ? -23.330 -8.499 0.503 1.00 96.00 73 GLN A C 1
ATOM 574 O O . GLN A 1 73 ? -24.475 -8.615 0.924 1.00 96.00 73 GLN A O 1
ATOM 579 N N . ARG A 1 74 ? -22.347 -9.312 0.909 1.00 96.81 74 ARG A N 1
ATOM 580 C CA . ARG A 1 74 ? -22.509 -10.342 1.952 1.00 96.81 74 ARG A CA 1
ATOM 581 C C . ARG A 1 74 ? -22.527 -9.785 3.383 1.00 96.81 74 ARG A C 1
ATOM 583 O O . ARG A 1 74 ? -22.561 -10.562 4.331 1.00 96.81 74 ARG A O 1
ATOM 590 N N . GLY A 1 75 ? -22.456 -8.466 3.563 1.00 94.19 75 GLY A N 1
ATOM 591 C CA . GLY A 1 75 ? -22.445 -7.822 4.877 1.00 94.19 75 GLY A CA 1
ATOM 592 C C . GLY A 1 75 ? -21.116 -7.936 5.630 1.00 94.19 75 GLY A C 1
ATOM 593 O O . GLY A 1 75 ? -21.075 -7.705 6.839 1.00 94.19 75 GLY A O 1
ATOM 594 N N . ILE A 1 76 ? -20.011 -8.282 4.955 1.00 95.25 76 ILE A N 1
ATOM 595 C CA . ILE A 1 76 ? -18.697 -8.354 5.604 1.00 95.25 76 ILE A CA 1
ATOM 596 C C . ILE A 1 76 ? -18.266 -6.945 6.004 1.00 95.25 76 ILE A C 1
ATOM 598 O O . ILE A 1 76 ? -18.103 -6.045 5.176 1.00 95.25 76 ILE A O 1
ATOM 602 N N . ARG A 1 77 ? -18.039 -6.760 7.304 1.00 90.19 77 ARG A N 1
ATOM 603 C CA . ARG A 1 77 ? -17.570 -5.494 7.852 1.00 90.19 77 ARG A CA 1
ATOM 604 C C . ARG A 1 77 ? -16.069 -5.325 7.619 1.00 90.19 77 ARG A C 1
ATOM 606 O O . ARG A 1 77 ? -15.258 -6.045 8.194 1.00 90.19 77 ARG A O 1
ATOM 613 N N . PHE A 1 78 ? -15.711 -4.316 6.834 1.00 91.56 78 PHE A N 1
ATOM 614 C CA . PHE A 1 78 ? -14.323 -3.929 6.583 1.00 91.56 78 PHE A CA 1
ATOM 615 C C . PHE A 1 78 ? -13.762 -2.976 7.649 1.00 91.56 78 PHE A C 1
ATOM 617 O O . PHE A 1 78 ? -14.499 -2.307 8.380 1.00 91.56 78 PHE A O 1
ATOM 624 N N . GLY A 1 79 ? -12.431 -2.883 7.692 1.00 92.25 79 GLY A N 1
ATOM 625 C CA . GLY A 1 79 ? -11.692 -1.960 8.551 1.00 92.25 79 GLY A CA 1
ATOM 626 C C . GLY A 1 79 ? -11.462 -2.472 9.975 1.00 92.25 79 GLY A C 1
ATOM 627 O O . GLY A 1 79 ? -11.827 -3.588 10.342 1.00 92.25 79 GLY A O 1
ATOM 628 N N . ARG A 1 80 ? -10.816 -1.638 10.798 1.00 90.38 80 ARG A N 1
ATOM 629 C CA . ARG A 1 80 ? -10.491 -1.990 12.186 1.00 90.38 80 ARG A CA 1
ATOM 630 C C . ARG A 1 80 ? -11.781 -2.183 13.004 1.00 90.38 80 ARG A C 1
ATOM 632 O O . ARG A 1 80 ? -12.648 -1.302 12.977 1.00 90.38 80 ARG A O 1
ATOM 639 N N . PRO A 1 81 ? -11.908 -3.268 13.789 1.00 88.75 81 PRO A N 1
ATOM 640 C CA . PRO A 1 81 ? -13.030 -3.435 14.705 1.00 88.75 81 PRO A CA 1
ATOM 641 C C . PRO A 1 81 ? -13.196 -2.223 15.636 1.00 88.75 81 PRO A C 1
ATOM 643 O O . PRO A 1 81 ? -12.218 -1.663 16.141 1.00 88.75 81 PRO A O 1
ATOM 646 N N . LYS A 1 82 ? -14.452 -1.807 15.862 1.00 88.62 82 LYS A N 1
ATOM 647 C CA . LYS A 1 82 ? -14.780 -0.744 16.833 1.00 88.62 82 LYS A CA 1
ATOM 648 C C . LYS A 1 82 ? -14.381 -1.244 18.229 1.00 88.62 82 LYS A C 1
ATOM 650 O O . LYS A 1 82 ? -14.682 -2.379 18.571 1.00 88.62 82 LYS A O 1
ATOM 655 N N . LYS A 1 83 ? -13.741 -0.384 19.028 1.00 89.94 83 LYS A N 1
ATOM 656 C CA . LYS A 1 83 ? -13.356 -0.691 20.418 1.00 89.94 83 LYS A CA 1
ATOM 657 C C . LYS A 1 83 ? -14.532 -0.714 21.397 1.00 89.94 83 LYS A C 1
ATOM 659 O O . LYS A 1 83 ? -14.396 -1.302 22.457 1.00 89.94 83 LYS A O 1
ATOM 664 N N . MET A 1 84 ? -15.646 -0.079 21.035 1.00 91.12 84 MET A N 1
ATOM 665 C CA . MET A 1 84 ? -16.869 -0.028 21.835 1.00 91.12 84 MET A CA 1
ATOM 666 C C . MET A 1 84 ? -18.062 -0.417 20.961 1.00 91.12 84 MET A C 1
ATOM 668 O O . MET A 1 84 ? -18.154 0.034 19.808 1.00 91.12 84 MET A O 1
ATOM 672 N N . ASN A 1 85 ? -18.954 -1.248 21.499 1.00 91.50 85 ASN A N 1
ATOM 673 C CA . ASN A 1 85 ? -20.258 -1.531 20.898 1.00 91.50 85 ASN A CA 1
ATOM 674 C C . ASN A 1 85 ? -21.215 -0.332 21.098 1.00 91.50 85 ASN A C 1
ATOM 676 O O . ASN A 1 85 ? -20.847 0.659 21.729 1.00 91.50 85 ASN A O 1
ATOM 680 N N . GLU A 1 86 ? -22.410 -0.363 20.504 1.00 91.00 86 GLU A N 1
ATOM 681 C CA . GLU A 1 86 ? -23.317 0.797 20.559 1.00 91.00 86 GLU A CA 1
ATOM 682 C C . GLU A 1 86 ? -23.881 1.043 21.974 1.00 91.00 86 GLU A C 1
ATOM 684 O O . GLU A 1 86 ? -23.958 2.193 22.400 1.00 91.00 86 GLU A O 1
ATOM 689 N N . GLU A 1 87 ? -24.149 -0.006 22.757 1.00 93.25 87 GLU A N 1
ATOM 690 C CA . GLU A 1 87 ? -24.599 0.114 24.156 1.00 93.25 87 GLU A CA 1
ATOM 691 C C . GLU A 1 87 ? -23.549 0.786 25.052 1.00 93.25 87 GLU A C 1
ATOM 693 O O . GLU A 1 87 ? -23.857 1.695 25.822 1.00 93.25 87 GLU A O 1
ATOM 698 N N . GLN A 1 88 ? -22.281 0.391 24.909 1.00 93.69 88 GLN A N 1
ATOM 699 C CA . GLN A 1 88 ? -21.153 0.981 25.627 1.00 93.69 88 GLN A CA 1
ATOM 700 C C . GLN A 1 88 ? -20.974 2.453 25.273 1.00 93.69 88 GLN A C 1
ATOM 702 O O . GLN A 1 88 ? -20.641 3.253 26.142 1.00 93.69 88 GLN A O 1
ATOM 707 N N . LYS A 1 89 ? -21.200 2.835 24.012 1.00 93.25 89 LYS A N 1
ATOM 708 C CA . LYS A 1 89 ? -21.158 4.248 23.620 1.00 93.25 89 LYS A CA 1
ATOM 709 C C . LYS A 1 89 ? -22.305 5.036 24.225 1.00 93.25 89 LYS A C 1
ATOM 711 O O . LYS A 1 89 ? -22.063 6.137 24.697 1.00 93.25 89 LYS A O 1
ATOM 716 N N . LEU A 1 90 ? -23.520 4.489 24.222 1.00 92.31 90 LEU A N 1
ATOM 717 C CA . LEU A 1 90 ? -24.679 5.149 24.818 1.00 92.31 90 LEU A CA 1
ATOM 718 C C . LEU A 1 90 ? -24.482 5.347 26.325 1.00 92.31 90 LEU A C 1
ATOM 720 O O . LEU A 1 90 ? -24.785 6.408 26.862 1.00 92.31 90 LEU A O 1
ATOM 724 N N . LEU A 1 91 ? -23.930 4.343 27.009 1.00 94.06 91 LEU A N 1
ATOM 725 C CA . LEU A 1 91 ? -23.562 4.472 28.414 1.00 94.06 91 LEU A CA 1
ATOM 726 C C . LEU A 1 91 ? -22.453 5.513 28.611 1.00 94.06 91 LEU A C 1
ATOM 728 O O . LEU A 1 91 ? -22.582 6.370 29.474 1.00 94.06 91 LEU A O 1
ATOM 732 N N . ALA A 1 92 ? -21.396 5.487 27.796 1.00 93.31 92 ALA A N 1
ATOM 733 C CA . ALA A 1 92 ? -20.329 6.482 27.874 1.00 93.31 92 ALA A CA 1
ATOM 734 C C . ALA A 1 92 ? -20.839 7.912 27.641 1.00 93.31 92 ALA A C 1
ATOM 736 O O . ALA A 1 92 ? -20.384 8.814 28.333 1.00 93.31 92 ALA A O 1
ATOM 737 N N . LYS A 1 93 ? -21.794 8.113 26.721 1.00 91.50 93 LYS A N 1
ATOM 738 C CA . LYS A 1 93 ? -22.456 9.406 26.492 1.00 91.50 93 LYS A CA 1
ATOM 739 C C . LYS A 1 93 ? -23.219 9.881 27.728 1.00 91.50 93 LYS A C 1
ATOM 741 O O . LYS A 1 93 ? -22.953 10.978 28.199 1.00 91.50 93 LYS A O 1
ATOM 746 N N . ARG A 1 94 ? -24.057 9.027 28.323 1.00 92.50 94 ARG A N 1
ATOM 747 C CA . ARG A 1 94 ? -24.764 9.357 29.575 1.00 92.50 94 ARG A CA 1
ATOM 748 C C . ARG A 1 94 ? -23.808 9.735 30.707 1.00 92.50 94 ARG A C 1
ATOM 750 O O . ARG A 1 94 ? -24.025 10.719 31.396 1.00 92.50 94 ARG A O 1
ATOM 757 N N . LEU A 1 95 ? -22.700 9.005 30.859 1.00 92.62 95 LEU A N 1
ATOM 758 C CA . LEU A 1 95 ? -21.689 9.341 31.869 1.00 92.62 95 LEU A CA 1
ATOM 759 C C . LEU A 1 95 ? -21.016 10.702 31.611 1.00 92.62 95 LEU A C 1
ATOM 761 O O . LEU A 1 95 ? -20.610 11.364 32.564 1.00 92.62 95 LEU A O 1
ATOM 765 N N . LEU A 1 96 ? -20.881 11.121 30.348 1.00 90.50 96 LEU A N 1
ATOM 766 C CA . LEU A 1 96 ? -20.382 12.457 30.002 1.00 90.50 96 LEU A CA 1
ATOM 767 C C . LEU A 1 96 ? -21.411 13.544 30.349 1.00 90.50 96 LEU A C 1
ATOM 769 O O . LEU A 1 96 ? -21.020 14.571 30.896 1.00 90.50 96 L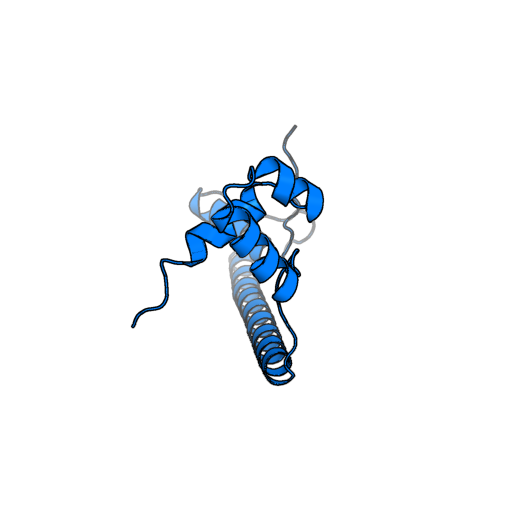EU A O 1
ATOM 773 N N . GLU A 1 97 ? -22.701 13.305 30.092 1.00 90.88 97 GLU A N 1
ATOM 774 C CA . GLU A 1 97 ? -23.806 14.207 30.471 1.00 90.88 97 GLU A CA 1
ATOM 775 C 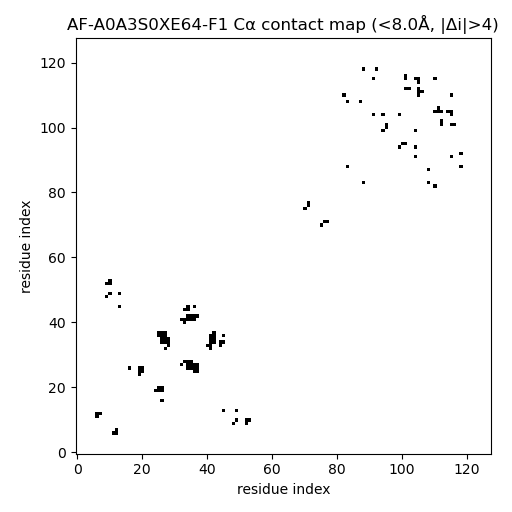C . GLU A 1 97 ? -23.906 14.383 31.996 1.00 90.8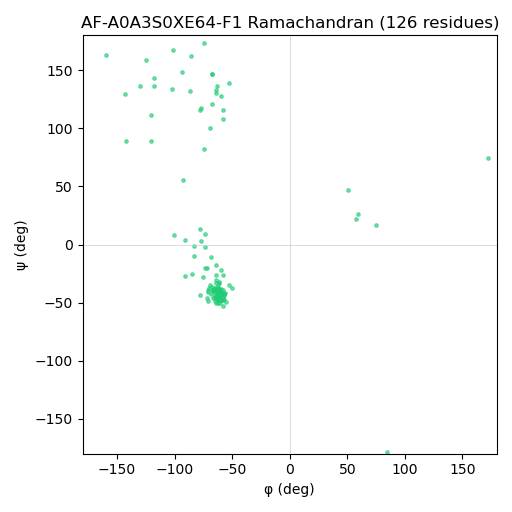8 97 GLU A C 1
ATOM 777 O O . GLU A 1 97 ? -24.150 15.481 32.492 1.00 90.88 97 GLU A O 1
ATOM 782 N N . GLU A 1 98 ? -23.611 13.327 32.757 1.00 92.94 98 GLU A N 1
ATOM 783 C CA . GLU A 1 98 ? -23.487 13.350 34.221 1.00 92.94 98 GLU A CA 1
ATOM 784 C C . GLU A 1 98 ? -22.192 14.030 34.725 1.00 92.94 98 GLU A C 1
ATOM 786 O O . GLU A 1 98 ? -21.883 13.976 35.915 1.00 92.94 98 GLU A O 1
ATOM 791 N N . ASN A 1 99 ? -21.418 14.680 33.847 1.00 90.81 99 ASN A N 1
ATOM 792 C CA . ASN A 1 99 ? -20.149 15.355 34.147 1.00 90.81 99 ASN A CA 1
ATOM 793 C C . ASN A 1 99 ? -19.054 14.446 34.740 1.00 90.81 99 ASN A C 1
ATOM 795 O O . ASN A 1 99 ? -18.139 14.928 35.419 1.00 90.81 99 ASN A O 1
ATOM 799 N N . LYS A 1 100 ? -19.076 13.131 34.472 1.00 91.81 100 LYS A N 1
ATOM 800 C CA . LYS A 1 100 ? -17.956 12.267 34.870 1.00 91.81 100 LYS A CA 1
ATOM 801 C C . LYS A 1 100 ? -16.694 12.588 34.078 1.00 91.81 100 LYS A C 1
ATOM 803 O O . LYS A 1 100 ? -16.719 12.904 32.888 1.00 91.81 100 LYS A O 1
ATOM 808 N N . ALA A 1 101 ? -15.546 12.427 34.733 1.00 93.75 101 ALA A N 1
ATOM 809 C CA . ALA A 1 101 ? -14.261 12.691 34.109 1.00 93.75 101 ALA A CA 1
ATOM 810 C C . ALA A 1 101 ? -13.999 11.734 32.930 1.00 93.75 101 ALA A C 1
ATOM 812 O O . ALA A 1 101 ? -14.037 10.510 33.074 1.00 93.75 101 ALA A O 1
ATOM 813 N N . VAL A 1 102 ? -13.608 12.284 31.774 1.00 93.56 102 VAL A N 1
ATOM 814 C CA . VAL A 1 102 ? -13.251 11.511 30.563 1.00 93.56 102 VAL A CA 1
ATOM 815 C C . VAL A 1 102 ? -12.198 10.433 30.852 1.00 93.56 102 VAL A C 1
ATOM 817 O O . VAL A 1 102 ? -12.219 9.353 30.264 1.00 93.56 102 VAL A O 1
ATOM 820 N N . SER A 1 103 ? -11.263 10.710 31.765 1.00 94.56 103 SER A N 1
ATOM 821 C CA . SER A 1 103 ? -10.240 9.756 32.208 1.00 94.56 103 SER A CA 1
ATOM 822 C C . SER A 1 103 ? -10.819 8.542 32.933 1.00 94.56 103 SER A C 1
ATOM 824 O O . SER A 1 103 ? -10.297 7.444 32.757 1.00 94.56 103 SER A O 1
ATOM 826 N N . GLU A 1 104 ? -11.859 8.732 33.740 1.00 94.56 104 GLU A N 1
ATOM 827 C CA . GLU A 1 104 ? -12.546 7.667 34.468 1.00 94.56 104 GLU A CA 1
ATOM 828 C C . GLU A 1 104 ? -13.337 6.800 33.490 1.00 94.56 104 GLU A C 1
ATOM 830 O O . GLU A 1 104 ? -13.134 5.591 33.440 1.00 94.56 104 GLU A O 1
ATOM 835 N N . ILE A 1 105 ? -14.123 7.427 32.612 1.00 94.25 105 ILE A N 1
ATOM 836 C CA . ILE A 1 105 ? -14.906 6.744 31.571 1.00 94.25 105 ILE A CA 1
ATOM 837 C C . ILE A 1 105 ? -13.992 5.901 30.669 1.00 94.25 105 ILE A C 1
ATOM 839 O O . ILE A 1 105 ? -14.258 4.726 30.415 1.00 94.25 105 ILE A O 1
ATOM 843 N N . ALA A 1 106 ? -12.873 6.472 30.218 1.00 95.19 106 ALA A N 1
ATOM 844 C CA . ALA A 1 106 ? -11.896 5.777 29.386 1.00 95.19 106 ALA A CA 1
ATOM 845 C C . ALA A 1 106 ? -11.319 4.526 30.073 1.00 95.19 106 ALA A C 1
ATOM 847 O O . ALA A 1 106 ? -11.191 3.480 29.433 1.00 95.19 106 ALA A O 1
ATOM 848 N N . LYS A 1 107 ? -11.017 4.609 31.377 1.00 95.50 107 LYS A N 1
ATOM 849 C CA . LYS A 1 107 ? -10.559 3.460 32.174 1.00 95.50 107 LYS A CA 1
ATOM 850 C C . LYS A 1 107 ? -11.646 2.395 32.294 1.00 95.50 107 LYS A C 1
ATOM 852 O O . LYS A 1 107 ? -11.353 1.230 32.046 1.00 95.50 107 LYS A O 1
ATOM 857 N N . THR A 1 108 ? -12.884 2.788 32.594 1.00 94.62 108 THR A N 1
ATOM 858 C CA . THR A 1 108 ? -14.031 1.874 32.734 1.00 94.62 108 THR A CA 1
ATOM 859 C C . THR A 1 108 ? -14.247 1.026 31.484 1.00 94.62 108 THR A C 1
ATOM 861 O O . THR A 1 108 ? -14.472 -0.176 31.582 1.00 94.62 108 THR A O 1
ATOM 864 N N . PHE A 1 109 ? -14.121 1.625 30.297 1.00 93.75 109 PHE A N 1
ATOM 865 C CA . PHE A 1 109 ? -14.275 0.910 29.025 1.00 93.75 109 PHE A CA 1
ATOM 866 C C . PHE A 1 109 ? -12.965 0.341 28.461 1.00 93.75 109 PHE A C 1
ATOM 868 O O . PHE A 1 109 ? -12.970 -0.213 27.362 1.00 93.75 109 PHE A O 1
ATOM 875 N N . ASN A 1 110 ? -11.847 0.465 29.183 1.00 94.62 110 ASN A N 1
ATOM 876 C CA . ASN A 1 110 ? -10.513 0.050 28.742 1.00 94.62 110 ASN A CA 1
ATOM 877 C C . ASN A 1 110 ? -10.140 0.587 27.341 1.00 94.62 110 ASN A C 1
ATOM 879 O O . ASN A 1 110 ? -9.670 -0.133 26.452 1.00 94.62 110 ASN A O 1
ATOM 883 N N . VAL A 1 111 ? -10.383 1.880 27.123 1.00 94.81 111 VAL A N 1
ATOM 884 C CA . VAL A 1 111 ? -10.058 2.583 25.878 1.00 94.81 111 VAL A CA 1
ATOM 885 C C . VAL A 1 111 ? -9.196 3.809 26.149 1.00 94.81 111 VAL A C 1
ATOM 887 O O . VAL A 1 111 ? -9.178 4.370 27.238 1.00 94.81 111 VAL A O 1
ATOM 890 N N . HIS A 1 112 ? -8.477 4.273 25.128 1.00 94.94 112 HIS A N 1
ATOM 891 C CA . HIS A 1 112 ? -7.764 5.546 25.219 1.00 94.94 112 HIS A CA 1
ATOM 892 C C . HIS A 1 112 ? -8.758 6.718 25.299 1.00 94.94 112 HIS A C 1
ATOM 894 O O . HIS A 1 112 ? -9.783 6.675 24.614 1.00 94.94 112 HIS A O 1
ATOM 900 N N . LYS A 1 113 ? -8.423 7.800 26.024 1.00 93.62 113 LYS A N 1
ATOM 901 C CA . LYS A 1 113 ? -9.263 9.015 26.151 1.00 93.62 113 LYS A CA 1
ATOM 902 C C . LYS A 1 113 ? -9.727 9.564 24.798 1.00 93.62 113 LYS A C 1
ATOM 904 O O . LYS A 1 113 ? -10.877 9.949 24.649 1.00 93.62 113 LYS A O 1
ATOM 909 N N . ALA A 1 114 ? -8.862 9.506 23.782 1.00 92.81 114 ALA A N 1
ATOM 910 C CA . ALA A 1 114 ? -9.192 9.905 22.408 1.00 92.81 114 ALA A CA 1
ATOM 911 C C . ALA A 1 114 ? -10.384 9.135 21.801 1.00 92.81 114 ALA A C 1
ATOM 913 O O . ALA A 1 114 ? -11.053 9.640 20.909 1.00 92.81 114 ALA A O 1
ATOM 914 N N . THR A 1 115 ? -10.656 7.907 22.256 1.00 91.75 115 THR A N 1
ATOM 915 C CA . THR A 1 115 ? -11.845 7.143 21.841 1.00 91.75 115 THR A CA 1
ATOM 916 C C . THR A 1 115 ? -13.116 7.755 22.414 1.00 91.75 115 THR A C 1
ATOM 918 O O . THR A 1 115 ? -14.112 7.789 21.704 1.00 91.75 115 THR A O 1
ATOM 921 N N . ILE A 1 116 ? -13.061 8.256 23.653 1.00 93.44 116 ILE A N 1
ATOM 922 C CA . ILE A 1 116 ? -14.176 8.940 24.314 1.00 93.44 116 ILE A CA 1
ATOM 923 C C . ILE A 1 116 ? -14.396 10.321 23.689 1.00 93.44 116 ILE A C 1
ATOM 925 O O . ILE A 1 116 ? -15.517 10.623 23.304 1.00 93.44 116 ILE A O 1
ATOM 929 N N . TYR A 1 117 ? -13.338 11.110 23.465 1.00 91.31 117 TYR A N 1
ATOM 930 C CA . TYR A 1 117 ? -13.457 12.402 22.7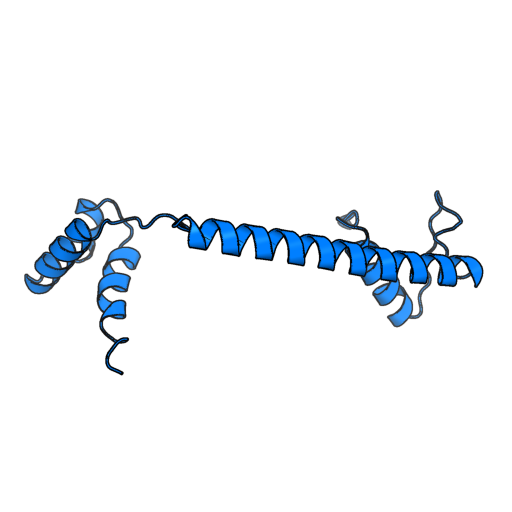70 1.00 91.31 117 TYR A CA 1
ATOM 931 C C . TYR A 1 117 ? -14.059 12.271 21.364 1.00 91.31 117 TYR A C 1
ATOM 933 O O . TYR A 1 117 ? -14.935 13.038 20.994 1.00 91.31 117 TYR A O 1
ATOM 941 N N . ARG A 1 118 ? -13.702 11.223 20.611 1.00 89.19 118 ARG A N 1
ATOM 942 C CA . ARG A 1 118 ? -14.299 10.962 19.289 1.00 89.19 118 ARG A CA 1
ATOM 943 C C . ARG A 1 118 ? -15.804 10.661 19.336 1.00 89.19 118 ARG A C 1
ATOM 945 O O . ARG A 1 118 ? -16.449 10.670 18.292 1.00 89.19 118 ARG A O 1
ATOM 952 N N . LEU A 1 119 ? -16.362 10.316 20.500 1.00 86.44 119 LEU A N 1
ATOM 953 C CA . LEU A 1 119 ? -17.813 10.182 20.659 1.00 86.44 119 LEU A CA 1
ATOM 954 C C . LEU A 1 119 ? -18.510 11.546 20.722 1.00 86.44 119 LEU A C 1
ATOM 956 O O . LEU A 1 119 ? -19.660 11.607 20.302 1.00 86.44 119 LEU A O 1
ATOM 960 N N . LEU A 1 120 ? -17.814 12.592 21.187 1.00 78.25 120 LEU A N 1
ATOM 961 C CA . LEU A 1 120 ? -18.292 13.979 21.212 1.00 78.25 120 LEU A CA 1
ATOM 962 C C . LEU A 1 120 ? -18.198 14.620 19.819 1.00 78.25 120 LEU A C 1
ATOM 964 O O . LEU A 1 120 ? -19.154 15.222 19.350 1.00 78.25 120 LEU A O 1
ATOM 968 N N . ASP A 1 121 ? -17.090 14.403 19.100 1.00 71.69 121 ASP A N 1
ATOM 969 C CA . ASP A 1 121 ? -16.896 14.984 17.756 1.00 71.69 121 ASP A CA 1
ATOM 970 C C . ASP A 1 121 ? -17.906 14.467 16.717 1.00 71.69 121 ASP A C 1
ATOM 972 O O . ASP A 1 121 ? -18.203 15.132 15.727 1.00 71.69 121 ASP A O 1
ATOM 976 N N . LYS A 1 122 ? -18.444 13.258 16.919 1.00 62.06 122 LYS A N 1
ATOM 977 C CA . LYS A 1 122 ? -19.416 12.644 16.003 1.00 62.06 122 LYS A CA 1
ATOM 978 C C . LYS A 1 122 ? -20.819 13.250 16.068 1.00 62.06 122 LYS A C 1
ATOM 980 O O . LYS A 1 122 ? -21.673 12.810 15.309 1.00 62.06 122 LYS A O 1
ATOM 985 N N . GLU A 1 123 ? -21.054 14.214 16.950 1.00 52.88 123 GLU A N 1
ATOM 986 C CA . GLU A 1 123 ? -22.339 14.902 17.102 1.00 52.88 123 GLU A CA 1
ATOM 987 C C . GLU A 1 123 ? -22.527 16.048 16.084 1.00 52.88 123 GLU A C 1
ATOM 989 O O . GLU A 1 123 ? -23.637 16.532 15.925 1.00 52.88 123 GLU A O 1
ATOM 994 N N . TYR A 1 124 ? -21.481 16.425 15.329 1.00 45.78 124 TYR A N 1
ATOM 995 C CA . TYR A 1 124 ? -21.515 17.546 14.371 1.00 45.78 124 TYR A CA 1
ATOM 996 C C . TYR A 1 124 ? -21.688 17.174 12.887 1.00 45.78 124 TYR A C 1
ATOM 998 O O . TYR A 1 124 ? -21.569 18.047 12.031 1.00 45.78 124 TYR A O 1
ATOM 1006 N N . VAL A 1 125 ? -21.967 15.914 12.534 1.00 46.59 125 VAL A N 1
ATOM 1007 C CA . VAL A 1 125 ? -22.243 15.537 11.131 1.00 46.59 125 VAL A CA 1
ATOM 1008 C C . VAL A 1 125 ? -23.350 14.484 11.070 1.00 46.59 125 VAL A C 1
ATOM 1010 O O . VAL A 1 125 ? -23.066 13.289 11.155 1.00 46.59 125 VAL A O 1
ATOM 1013 N N . HIS A 1 126 ? -24.599 14.955 10.998 1.00 39.41 126 HIS A N 1
ATOM 1014 C CA . HIS A 1 126 ? -25.704 14.462 10.157 1.00 39.41 126 HIS A CA 1
ATOM 1015 C C . HIS A 1 126 ? -27.007 15.179 10.560 1.00 39.41 126 HIS A C 1
ATOM 1017 O O . HIS A 1 126 ? -27.865 14.593 11.212 1.00 39.41 126 HIS A O 1
ATOM 1023 N N . ASP A 1 127 ? -27.118 16.448 10.168 1.00 33.97 127 ASP A N 1
ATOM 1024 C CA . ASP A 1 127 ? -28.362 16.996 9.622 1.00 33.97 127 ASP A CA 1
ATOM 1025 C C . ASP A 1 127 ? -28.026 17.421 8.178 1.00 33.97 127 ASP A C 1
ATOM 1027 O O . ASP A 1 127 ? -26.947 17.973 7.950 1.00 33.97 127 ASP A O 1
ATOM 1031 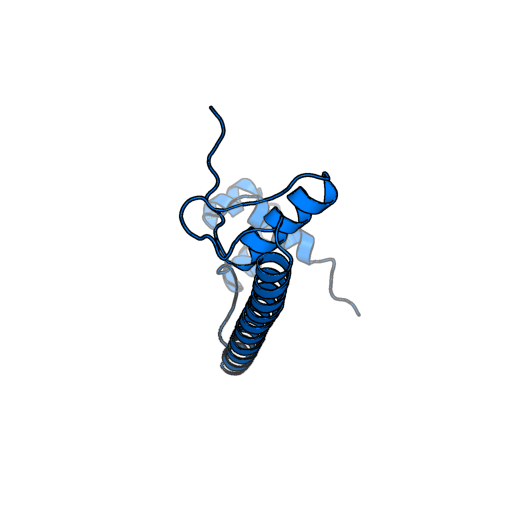N N . GLU A 1 128 ? -28.943 17.099 7.258 1.00 31.52 128 GLU A N 1
ATOM 1032 C CA . GLU A 1 128 ? -28.886 17.101 5.772 1.00 31.52 128 GLU A CA 1
ATOM 1033 C C . GLU A 1 128 ? -28.257 15.875 5.073 1.00 31.52 128 GLU A C 1
ATOM 1035 O O . GLU A 1 128 ? -27.027 15.639 5.138 1.00 31.52 128 GLU A O 1
#

Sequence (128 aa):
MSSHEKPLSTHHLLEFVERIRIAEASFFSISEPWADTTSHAGKMIMTVFAGIAEFERDLIRERTSAGRVAAQQRGIRFGRPKKMNEEQKLLAKRLLEENKAVSEIAKTFNVHKATIYRLLDKEYVHDE